Protein AF-A0A934W6H2-F1 (afdb_monomer)

Foldseek 3Di:
DQLLPVQPDDLVLLLVLCVVQVVFFDPPVPDDSSVVSNVVRVVDDSVLSVCLSVQLVVCVVVVHHSSVRSSVSSNVVCVVVVRGDPVVPDCDPPVPPVVVVVVVVVVVVPD

Secondary structure (DSSP, 8-state):
--GGGTTT--HHHHHHHHHHTGGGB---TT--HHHHHHHHHHT--HHHHHHHHHHHHHHHHTTS-HHHHHHHHHHHHHHHTTSB-TTGGG---TTSSTTHHHHHHHHTT--

Organism: NCBI:txid2801341

Mean predicted aligned error: 11.91 Å

Structure (mmCIF, N/CA/C/O backbone):
data_AF-A0A934W6H2-F1
#
_entry.id   AF-A0A934W6H2-F1
#
loop_
_atom_site.group_PDB
_atom_site.id
_atom_site.type_symbol
_atom_site.label_atom_id
_atom_site.label_alt_id
_atom_site.label_comp_id
_atom_site.label_asym_id
_atom_site.label_entity_id
_atom_site.label_seq_id
_atom_site.pdbx_PDB_ins_code
_atom_site.Cartn_x
_atom_site.Cartn_y
_atom_site.Cartn_z
_atom_site.occupancy
_atom_site.B_iso_or_equiv
_atom_site.auth_seq_id
_atom_site.auth_comp_id
_atom_site.auth_asym_id
_atom_site.auth_atom_id
_atom_site.pdbx_PDB_model_num
ATOM 1 N N . MET A 1 1 ? 18.219 -13.380 -5.540 1.00 45.62 1 MET A N 1
ATOM 2 C CA . MET A 1 1 ? 17.903 -12.174 -4.745 1.00 45.62 1 MET A CA 1
ATOM 3 C C . MET A 1 1 ? 16.393 -12.156 -4.572 1.00 45.62 1 MET A C 1
ATOM 5 O O . MET A 1 1 ? 15.738 -12.304 -5.597 1.00 45.62 1 MET A O 1
ATOM 9 N N . PRO A 1 2 ? 15.839 -12.069 -3.351 1.00 54.31 2 PRO A N 1
ATOM 10 C CA . PRO A 1 2 ? 14.391 -11.970 -3.165 1.00 54.31 2 PRO A CA 1
ATOM 11 C C . PRO A 1 2 ? 13.861 -10.693 -3.834 1.00 54.31 2 PRO A C 1
ATOM 13 O O . PRO A 1 2 ? 14.470 -9.629 -3.691 1.00 54.31 2 PRO A O 1
ATOM 16 N N . LEU A 1 3 ? 12.743 -10.799 -4.561 1.00 52.50 3 LEU A N 1
ATOM 17 C CA . LEU A 1 3 ? 12.082 -9.676 -5.252 1.00 52.50 3 LEU A CA 1
ATOM 18 C C . LEU A 1 3 ? 11.737 -8.526 -4.293 1.00 52.50 3 LEU A C 1
ATOM 20 O O . LEU A 1 3 ? 11.765 -7.363 -4.686 1.00 52.50 3 LEU A O 1
ATOM 24 N N . GLN A 1 4 ? 11.547 -8.853 -3.012 1.00 51.03 4 GLN A N 1
ATOM 25 C CA . GLN A 1 4 ? 11.368 -7.926 -1.892 1.00 51.03 4 GLN A CA 1
ATOM 26 C C . GLN A 1 4 ? 12.416 -6.800 -1.852 1.00 51.03 4 GLN A C 1
ATOM 28 O O . GLN A 1 4 ? 12.087 -5.666 -1.520 1.00 51.03 4 GLN A O 1
ATOM 33 N N . MET A 1 5 ? 13.671 -7.084 -2.223 1.00 50.25 5 MET A N 1
ATOM 34 C CA . MET A 1 5 ? 14.740 -6.076 -2.244 1.00 50.25 5 MET A CA 1
ATOM 35 C C . MET A 1 5 ? 14.850 -5.324 -3.575 1.00 50.25 5 MET A C 1
ATOM 37 O O . MET A 1 5 ? 15.502 -4.285 -3.623 1.00 50.25 5 MET A O 1
ATOM 41 N N . ALA A 1 6 ? 14.252 -5.835 -4.656 1.00 53.19 6 ALA A N 1
ATOM 42 C CA . ALA A 1 6 ? 14.422 -5.279 -5.998 1.00 53.19 6 ALA A CA 1
ATOM 43 C C . ALA A 1 6 ? 13.637 -3.974 -6.209 1.00 53.19 6 ALA A C 1
ATOM 45 O O . ALA A 1 6 ? 14.086 -3.126 -6.972 1.00 53.19 6 ALA A O 1
ATOM 46 N N . PHE A 1 7 ? 12.518 -3.791 -5.498 1.00 65.56 7 PHE A N 1
ATOM 47 C CA . PHE A 1 7 ? 11.657 -2.603 -5.617 1.00 65.56 7 PHE A CA 1
ATOM 48 C C . PHE A 1 7 ? 11.733 -1.653 -4.417 1.00 65.56 7 PHE A C 1
ATOM 50 O O . PHE A 1 7 ? 11.043 -0.639 -4.395 1.00 65.56 7 PHE A O 1
ATOM 57 N N . GLY A 1 8 ? 12.560 -1.970 -3.412 1.00 74.94 8 GLY A N 1
ATOM 58 C CA . GLY A 1 8 ? 12.780 -1.098 -2.256 1.00 74.94 8 GLY A CA 1
ATOM 59 C C . GLY A 1 8 ? 11.517 -0.781 -1.448 1.00 74.94 8 GLY A C 1
ATOM 60 O O . GLY A 1 8 ? 11.469 0.270 -0.821 1.00 74.94 8 GLY A O 1
ATOM 61 N N . ILE A 1 9 ? 10.504 -1.656 -1.468 1.00 81.00 9 ILE A N 1
ATOM 62 C CA . ILE A 1 9 ? 9.268 -1.468 -0.699 1.00 81.00 9 ILE A CA 1
ATOM 63 C C . ILE A 1 9 ? 9.599 -1.606 0.785 1.00 81.00 9 ILE A C 1
ATOM 65 O O . ILE A 1 9 ? 10.160 -2.616 1.209 1.00 81.00 9 ILE A O 1
ATOM 69 N N . THR A 1 10 ? 9.230 -0.606 1.580 1.00 88.62 10 THR A N 1
ATOM 70 C CA . THR A 1 10 ? 9.552 -0.554 3.012 1.00 88.62 10 THR A CA 1
ATOM 71 C C . THR A 1 10 ? 8.313 -0.362 3.884 1.00 88.62 10 THR A C 1
ATOM 73 O O . THR A 1 10 ? 7.198 -0.130 3.409 1.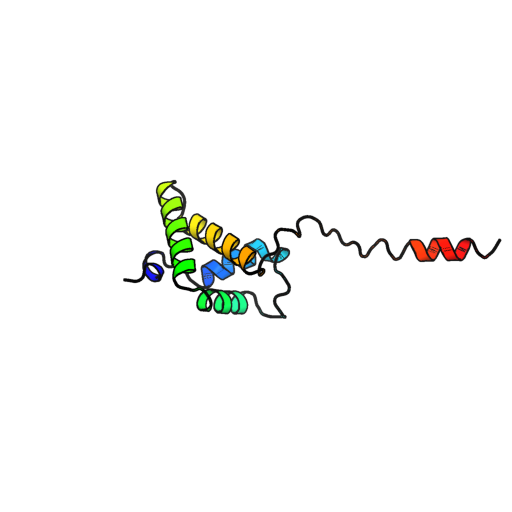00 88.62 10 THR A O 1
ATOM 76 N N . ALA A 1 11 ? 8.512 -0.399 5.205 1.00 88.31 11 ALA A N 1
ATOM 77 C CA . ALA A 1 11 ? 7.490 0.016 6.160 1.00 88.31 11 ALA A CA 1
ATOM 78 C C . ALA A 1 11 ? 7.030 1.473 5.942 1.00 88.31 11 ALA A C 1
ATOM 80 O O . ALA A 1 11 ? 5.887 1.796 6.268 1.00 88.31 11 ALA A O 1
ATOM 81 N N . ASP A 1 12 ? 7.864 2.336 5.346 1.00 89.69 12 ASP A N 1
ATOM 82 C CA . ASP A 1 12 ? 7.476 3.709 5.014 1.00 89.69 12 ASP A CA 1
ATOM 83 C C . ASP A 1 12 ? 6.406 3.760 3.921 1.00 89.69 12 ASP A C 1
ATOM 85 O O . ASP A 1 12 ? 5.476 4.558 4.024 1.00 89.69 12 ASP A O 1
ATOM 89 N N . ASP A 1 13 ? 6.450 2.872 2.926 1.00 90.06 13 ASP A N 1
ATOM 90 C CA . ASP A 1 13 ? 5.400 2.787 1.905 1.00 90.06 13 ASP A CA 1
ATOM 91 C C . ASP A 1 13 ? 4.059 2.385 2.517 1.00 90.06 13 ASP A C 1
ATOM 93 O O . ASP A 1 13 ? 3.014 2.960 2.201 1.00 90.06 13 ASP A O 1
ATOM 97 N N . VAL A 1 14 ? 4.086 1.439 3.460 1.00 90.19 14 VAL A N 1
ATOM 98 C CA . VAL A 1 14 ? 2.894 1.051 4.222 1.00 90.19 14 VAL A CA 1
ATOM 99 C C . VAL A 1 14 ? 2.376 2.241 5.032 1.00 90.19 14 VAL A C 1
ATOM 101 O O . VAL A 1 14 ? 1.176 2.520 4.999 1.00 90.19 14 VAL A O 1
ATOM 104 N N . ARG A 1 15 ? 3.264 2.984 5.708 1.00 93.00 15 ARG A N 1
ATOM 105 C CA . ARG A 1 15 ? 2.907 4.193 6.465 1.00 93.00 15 ARG A CA 1
ATOM 106 C C . ARG A 1 15 ? 2.240 5.233 5.571 1.00 93.00 15 ARG A C 1
ATOM 108 O O . ARG A 1 15 ? 1.156 5.692 5.913 1.00 93.00 15 ARG A O 1
ATOM 115 N N . ILE A 1 16 ? 2.822 5.546 4.415 1.00 92.19 16 ILE A N 1
ATOM 116 C CA . ILE A 1 16 ? 2.270 6.517 3.459 1.00 92.19 16 ILE A CA 1
ATOM 117 C C . ILE A 1 16 ? 0.855 6.108 3.029 1.00 92.19 16 ILE A C 1
ATOM 119 O O . ILE A 1 16 ? -0.055 6.941 2.972 1.00 92.19 16 ILE A O 1
ATOM 123 N N . VAL A 1 17 ? 0.632 4.819 2.752 1.00 91.69 17 VAL A N 1
ATOM 124 C CA . VAL A 1 17 ? -0.698 4.317 2.378 1.00 91.69 17 VAL A CA 1
ATOM 125 C C . VAL A 1 17 ? -1.694 4.461 3.530 1.00 91.69 17 VAL A C 1
ATOM 127 O O . VAL A 1 17 ? -2.836 4.862 3.279 1.00 91.69 17 VAL A O 1
ATOM 130 N N . LEU A 1 18 ? -1.282 4.162 4.765 1.00 91.06 18 LEU A N 1
ATOM 131 C CA . LEU A 1 18 ? -2.117 4.309 5.960 1.00 91.06 18 LEU A CA 1
ATOM 132 C C . LEU A 1 18 ? -2.450 5.779 6.240 1.00 91.06 18 LEU A C 1
ATOM 134 O O . LEU A 1 18 ? -3.618 6.099 6.436 1.00 91.06 18 LEU A O 1
ATOM 138 N N . GLU A 1 19 ? -1.469 6.682 6.190 1.00 91.56 19 GLU A N 1
ATOM 139 C CA . GLU A 1 19 ? -1.665 8.126 6.383 1.00 91.56 19 GLU A CA 1
ATOM 140 C C . GLU A 1 19 ? -2.632 8.704 5.347 1.00 91.56 19 GLU A C 1
ATOM 142 O O . GLU A 1 19 ? -3.569 9.428 5.689 1.00 91.56 19 GLU A O 1
ATOM 147 N N . LYS A 1 20 ? -2.474 8.306 4.080 1.00 91.25 20 LYS A N 1
ATOM 148 C CA . LYS A 1 20 ? -3.357 8.723 2.983 1.00 91.25 20 LYS A CA 1
ATOM 149 C C . LYS A 1 20 ? -4.808 8.257 3.156 1.00 91.25 20 LYS A C 1
ATOM 151 O O . LYS A 1 20 ? -5.700 8.835 2.537 1.00 91.25 20 LYS A O 1
ATOM 156 N N . HIS A 1 21 ? -5.050 7.216 3.954 1.00 89.00 21 HIS A N 1
ATOM 157 C CA . HIS A 1 21 ? -6.378 6.639 4.198 1.00 89.00 21 HIS A CA 1
ATOM 158 C C . HIS A 1 21 ? -6.719 6.583 5.694 1.00 89.00 21 HIS A C 1
ATOM 160 O O . HIS A 1 21 ? -7.464 5.702 6.127 1.00 89.00 21 HIS A O 1
ATOM 166 N N . ASN A 1 22 ? -6.180 7.516 6.485 1.00 85.88 22 ASN A N 1
ATOM 167 C CA . ASN A 1 22 ? -6.350 7.550 7.938 1.00 85.88 22 ASN A CA 1
ATOM 168 C C . ASN A 1 22 ? -7.834 7.628 8.357 1.00 85.88 22 ASN A C 1
ATOM 170 O O . ASN A 1 22 ? -8.242 7.057 9.363 1.00 85.88 22 ASN A O 1
ATOM 174 N N . ASP A 1 23 ? -8.672 8.262 7.533 1.00 83.50 23 ASP A N 1
ATOM 175 C CA . ASP A 1 23 ? -10.129 8.352 7.698 1.00 83.50 23 ASP A CA 1
ATOM 176 C C . ASP A 1 23 ? -10.853 6.990 7.627 1.00 83.50 23 ASP A C 1
ATOM 178 O O . ASP A 1 23 ? -11.980 6.849 8.107 1.00 83.50 23 ASP A O 1
ATOM 182 N N . LYS A 1 24 ? -10.206 5.977 7.041 1.00 86.44 24 LYS A N 1
ATOM 183 C CA . LYS A 1 24 ? -10.762 4.639 6.775 1.00 86.44 24 LYS A CA 1
ATOM 184 C C . LYS A 1 24 ? -10.125 3.542 7.615 1.00 86.44 24 LYS A C 1
ATOM 186 O O . LYS A 1 24 ? -10.448 2.370 7.412 1.00 86.44 24 LYS A O 1
ATOM 191 N N . LEU A 1 25 ? -9.232 3.897 8.536 1.00 86.06 25 LEU A N 1
ATOM 192 C CA . LEU A 1 25 ? -8.639 2.927 9.443 1.00 86.06 25 LEU A CA 1
ATOM 193 C C . LEU A 1 25 ? -9.711 2.351 10.369 1.00 86.06 25 LEU A C 1
ATOM 195 O O . LEU A 1 25 ? -10.499 3.070 10.998 1.00 86.06 25 LEU A O 1
ATOM 199 N N . VAL A 1 26 ? -9.737 1.025 10.435 1.00 82.12 26 VAL A N 1
ATOM 200 C CA . VAL A 1 26 ? -10.489 0.292 11.449 1.00 82.12 26 VAL A CA 1
ATOM 201 C C . VAL A 1 26 ? -9.647 0.314 12.721 1.00 82.12 26 VAL A C 1
ATOM 203 O O . VAL A 1 26 ? -8.455 0.034 12.656 1.00 82.12 26 VAL A O 1
ATOM 206 N N . ASP A 1 27 ? -10.271 0.737 13.827 1.00 67.25 27 ASP A N 1
ATOM 207 C CA . ASP A 1 27 ? -9.679 1.073 15.133 1.00 67.25 27 ASP A CA 1
ATOM 208 C C . ASP A 1 27 ? -8.239 0.547 15.342 1.00 67.25 27 ASP A C 1
ATOM 210 O O . ASP A 1 27 ? -8.048 -0.658 15.534 1.00 67.25 27 ASP A O 1
ATOM 214 N N . PRO A 1 28 ? -7.210 1.419 15.327 1.00 65.94 28 PRO A N 1
ATOM 215 C CA . PRO A 1 28 ? -5.811 1.005 15.430 1.00 65.94 28 PRO A CA 1
ATOM 216 C C . PRO A 1 28 ? -5.419 0.445 16.814 1.00 65.94 28 PRO A C 1
ATOM 218 O O . PRO A 1 28 ? -4.228 0.289 17.089 1.00 65.94 28 PRO A O 1
ATOM 221 N N . ASN A 1 29 ? -6.375 0.140 17.705 1.00 66.50 29 ASN A N 1
ATOM 222 C CA . ASN A 1 29 ? -6.146 -0.296 19.088 1.00 66.50 29 ASN A CA 1
ATOM 223 C C . ASN A 1 29 ? -5.240 0.685 19.860 1.00 66.50 29 ASN A C 1
ATOM 225 O O . ASN A 1 29 ? -4.398 0.277 20.660 1.00 66.50 29 ASN A O 1
ATOM 229 N N . GLY A 1 30 ? -5.349 1.983 19.554 1.00 68.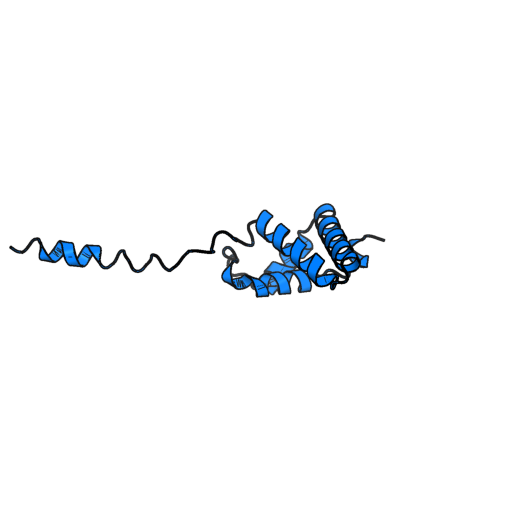62 30 GLY A N 1
ATOM 230 C CA . GLY A 1 30 ? -4.512 3.039 20.133 1.00 68.62 30 GLY A CA 1
ATOM 231 C C . GLY A 1 30 ? -3.045 3.057 19.675 1.00 68.62 30 GLY A C 1
ATOM 232 O O . GLY A 1 30 ? -2.247 3.788 20.259 1.00 68.62 30 GLY A O 1
ATOM 233 N N . ARG A 1 31 ? -2.656 2.280 18.653 1.00 79.25 31 ARG A N 1
ATOM 234 C CA . ARG A 1 31 ? -1.284 2.287 18.112 1.00 79.25 31 ARG A CA 1
ATOM 235 C C . ARG A 1 31 ? -1.049 3.488 17.196 1.00 79.25 31 ARG A C 1
ATOM 237 O O . ARG A 1 31 ? -1.943 3.897 16.457 1.00 79.25 31 ARG A O 1
ATOM 244 N N . SER A 1 32 ? 0.178 4.016 17.201 1.00 86.75 32 SER A N 1
ATOM 245 C CA . SER A 1 32 ? 0.593 5.011 16.207 1.00 86.75 32 SER A CA 1
ATOM 246 C C . SER A 1 32 ? 0.631 4.391 14.807 1.00 86.75 32 SER A C 1
ATOM 248 O O . SER A 1 32 ? 0.893 3.194 14.658 1.00 86.75 32 SER A O 1
ATOM 250 N N . ILE A 1 33 ? 0.405 5.210 13.775 1.00 87.88 33 ILE A N 1
ATOM 251 C CA . ILE A 1 33 ? 0.453 4.766 12.373 1.00 87.88 33 ILE A CA 1
ATOM 252 C C . ILE A 1 33 ? 1.827 4.165 12.039 1.00 87.88 33 ILE A C 1
ATOM 254 O O . ILE A 1 33 ? 1.896 3.146 11.364 1.00 87.88 33 ILE A O 1
ATOM 258 N N . GLU A 1 34 ? 2.910 4.727 12.577 1.00 88.62 34 GLU A N 1
ATOM 259 C CA . GLU A 1 34 ? 4.277 4.211 12.409 1.00 88.62 34 GLU A CA 1
ATOM 260 C C . GLU A 1 34 ? 4.440 2.790 12.965 1.00 88.62 34 GLU A C 1
ATOM 262 O O . GLU A 1 34 ? 4.993 1.902 12.308 1.00 88.62 34 GLU A O 1
ATOM 267 N N . THR A 1 35 ? 3.898 2.549 14.163 1.00 88.38 35 THR A N 1
ATOM 268 C CA . THR A 1 35 ? 3.930 1.221 14.789 1.00 88.38 35 THR A CA 1
ATOM 269 C C . THR A 1 35 ? 3.078 0.243 13.987 1.00 88.38 35 THR A C 1
ATOM 271 O O . THR A 1 35 ? 3.482 -0.894 13.751 1.00 88.38 35 THR A O 1
ATOM 274 N N . LEU A 1 36 ? 1.899 0.683 13.541 1.00 89.38 36 LEU A N 1
ATOM 275 C CA . LEU A 1 36 ? 0.997 -0.126 12.731 1.00 89.38 36 LEU A CA 1
ATOM 276 C C . LEU A 1 36 ? 1.632 -0.502 11.384 1.00 89.38 36 LEU A C 1
ATOM 278 O O . LEU A 1 36 ? 1.574 -1.666 10.996 1.00 89.38 36 LEU A O 1
ATOM 282 N N . ALA A 1 37 ? 2.287 0.446 10.713 1.00 90.81 37 ALA A N 1
ATOM 283 C CA . ALA A 1 37 ? 2.985 0.229 9.451 1.00 90.81 37 ALA A CA 1
ATOM 284 C C . ALA A 1 37 ? 4.098 -0.814 9.589 1.00 90.81 37 ALA A C 1
ATOM 286 O O . ALA A 1 37 ? 4.155 -1.760 8.808 1.00 90.81 37 ALA A O 1
ATOM 287 N N . THR A 1 38 ? 4.920 -0.686 10.632 1.00 90.31 38 THR A N 1
ATOM 288 C CA . THR A 1 38 ? 6.003 -1.630 10.943 1.00 90.31 38 THR A CA 1
ATOM 289 C C . THR A 1 38 ? 5.465 -3.040 11.192 1.00 90.31 38 THR A C 1
ATOM 291 O O . THR A 1 38 ? 5.959 -4.010 10.620 1.00 90.31 38 THR A O 1
ATOM 294 N N . VAL A 1 39 ? 4.412 -3.164 12.007 1.00 90.44 39 VAL A N 1
ATOM 295 C CA . VAL A 1 39 ? 3.782 -4.461 12.305 1.00 90.44 39 VAL A CA 1
ATOM 296 C C . VAL A 1 39 ? 3.190 -5.094 11.050 1.00 90.44 39 VAL A C 1
ATOM 298 O O . VAL A 1 39 ? 3.329 -6.298 10.853 1.00 90.44 39 VAL A O 1
ATOM 301 N N . ILE A 1 40 ? 2.540 -4.300 10.197 1.00 90.44 40 ILE A N 1
ATOM 302 C CA . ILE A 1 40 ? 1.963 -4.801 8.950 1.00 90.44 40 ILE A CA 1
ATOM 303 C C . ILE A 1 40 ? 3.066 -5.259 8.008 1.00 90.44 40 ILE A C 1
ATOM 305 O O . ILE A 1 40 ? 2.975 -6.380 7.526 1.00 90.44 4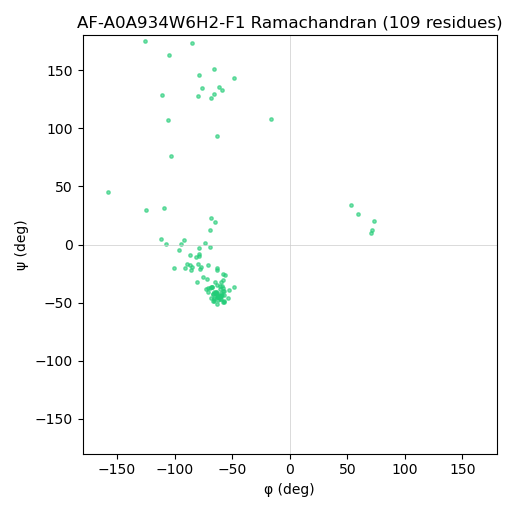0 ILE A O 1
ATOM 309 N N . TYR A 1 41 ? 4.098 -4.438 7.797 1.00 90.50 41 TYR A N 1
ATOM 310 C CA . TYR A 1 41 ? 5.219 -4.740 6.909 1.00 90.50 41 TYR A CA 1
ATOM 311 C C . TYR A 1 41 ? 5.928 -6.042 7.302 1.00 90.50 41 TYR A C 1
ATOM 313 O O . TYR A 1 41 ? 6.094 -6.926 6.471 1.00 90.50 41 TYR A O 1
ATOM 321 N N . HIS A 1 42 ? 6.265 -6.215 8.583 1.00 88.75 42 HIS A N 1
ATOM 322 C CA . HIS A 1 42 ? 6.873 -7.461 9.067 1.00 88.75 42 HIS A CA 1
ATOM 323 C C . HIS A 1 42 ? 5.906 -8.649 9.107 1.00 88.75 42 HIS A C 1
ATOM 325 O O . HIS A 1 42 ? 6.343 -9.791 9.210 1.00 88.75 42 HIS A O 1
ATOM 331 N N . GLY A 1 43 ? 4.602 -8.387 9.058 1.00 88.00 43 GLY A N 1
ATOM 332 C CA . GLY A 1 43 ? 3.567 -9.405 8.964 1.00 88.00 43 GLY A CA 1
ATOM 333 C C . GLY A 1 43 ? 3.166 -9.751 7.529 1.00 88.00 43 GLY A C 1
ATOM 334 O O . GLY A 1 43 ? 2.196 -10.494 7.371 1.00 88.00 43 GLY A O 1
ATOM 335 N N . LEU A 1 44 ? 3.811 -9.185 6.503 1.00 88.00 44 LEU A N 1
ATOM 336 C CA . LEU A 1 44 ? 3.602 -9.579 5.108 1.00 88.00 44 LEU A CA 1
ATOM 337 C C . LEU A 1 44 ? 4.312 -10.905 4.842 1.00 88.00 44 LEU A C 1
ATOM 339 O O . LEU A 1 44 ? 5.455 -11.100 5.258 1.00 88.00 44 LEU A O 1
ATOM 343 N N . ASN A 1 45 ? 3.622 -11.822 4.171 1.00 90.50 45 ASN A N 1
ATOM 344 C CA . ASN A 1 45 ? 4.240 -13.054 3.697 1.00 90.50 45 ASN A CA 1
ATOM 345 C C . ASN A 1 45 ? 4.921 -12.836 2.332 1.00 90.50 45 ASN A C 1
ATOM 347 O O . ASN A 1 45 ? 4.840 -11.758 1.740 1.00 90.50 45 ASN A O 1
ATOM 351 N N . GLU A 1 46 ? 5.633 -13.854 1.850 1.00 87.31 46 GLU A N 1
ATOM 352 C CA . GLU A 1 46 ? 6.373 -13.769 0.587 1.00 87.31 46 GLU A CA 1
ATOM 353 C C . GLU A 1 46 ? 5.440 -13.547 -0.613 1.00 87.31 46 GLU A C 1
ATOM 355 O O . GLU A 1 46 ? 5.679 -12.623 -1.384 1.00 87.31 46 GLU A O 1
ATOM 360 N N . ASP A 1 47 ? 4.328 -14.283 -0.690 1.00 89.44 47 ASP A N 1
ATOM 361 C CA . ASP A 1 47 ? 3.340 -14.162 -1.773 1.00 89.44 47 ASP A CA 1
ATOM 362 C C . ASP A 1 47 ? 2.734 -12.750 -1.864 1.00 89.44 47 ASP A C 1
ATOM 364 O O . ASP A 1 47 ? 2.562 -12.185 -2.941 1.00 89.44 47 ASP A O 1
ATOM 368 N N . GLU A 1 48 ? 2.416 -12.144 -0.720 1.00 90.56 48 GLU A N 1
ATOM 369 C CA . GLU A 1 48 ? 1.890 -10.784 -0.644 1.00 90.56 48 GLU A CA 1
ATOM 370 C C . GLU A 1 48 ? 2.929 -9.749 -1.067 1.00 90.56 48 GLU A C 1
ATOM 372 O O . GLU A 1 48 ? 2.579 -8.745 -1.686 1.00 90.56 48 GLU A O 1
ATOM 377 N N . MET A 1 49 ? 4.199 -9.967 -0.728 1.00 88.75 49 MET A N 1
ATOM 378 C CA . MET A 1 49 ? 5.277 -9.093 -1.179 1.00 88.75 49 MET A CA 1
ATOM 379 C C . MET A 1 49 ? 5.510 -9.223 -2.686 1.00 88.75 49 MET A C 1
ATOM 381 O O . MET A 1 49 ? 5.736 -8.208 -3.348 1.00 88.75 49 MET A O 1
ATOM 385 N N . ASP A 1 50 ? 5.396 -10.432 -3.232 1.00 89.75 50 ASP A N 1
ATOM 386 C CA . ASP A 1 50 ? 5.482 -10.683 -4.669 1.00 89.75 50 ASP A CA 1
ATOM 387 C C . ASP A 1 50 ? 4.318 -10.023 -5.422 1.00 89.75 50 ASP A C 1
ATOM 389 O O . ASP A 1 50 ? 4.544 -9.350 -6.427 1.00 89.75 50 ASP A O 1
ATOM 393 N N . ASP A 1 51 ? 3.092 -10.090 -4.895 1.00 90.62 51 ASP A N 1
ATOM 394 C CA . ASP A 1 51 ? 1.929 -9.372 -5.438 1.00 90.62 51 ASP A CA 1
ATOM 395 C C . ASP A 1 51 ? 2.165 -7.850 -5.506 1.00 90.62 51 ASP A C 1
ATOM 397 O O . ASP A 1 51 ? 1.765 -7.180 -6.467 1.00 90.62 51 ASP A O 1
ATOM 401 N N . VAL A 1 52 ? 2.807 -7.273 -4.482 1.00 91.00 52 VAL A N 1
ATOM 402 C CA . VAL A 1 52 ? 3.129 -5.837 -4.454 1.00 91.00 52 VAL A CA 1
ATOM 403 C C . VAL A 1 52 ? 4.239 -5.508 -5.454 1.00 91.00 52 VAL A C 1
ATOM 405 O O . VAL A 1 52 ? 4.129 -4.502 -6.160 1.00 91.00 52 VAL A O 1
ATOM 408 N N . ALA A 1 53 ? 5.269 -6.351 -5.559 1.00 89.88 53 ALA A N 1
ATOM 409 C CA . ALA A 1 53 ? 6.345 -6.194 -6.535 1.00 89.88 53 ALA A CA 1
ATOM 410 C C . ALA A 1 53 ? 5.818 -6.269 -7.978 1.00 89.88 53 ALA A C 1
ATOM 412 O O . ALA A 1 53 ? 6.127 -5.400 -8.792 1.00 89.88 53 ALA A O 1
ATOM 413 N N . LEU A 1 54 ? 4.950 -7.237 -8.284 1.00 90.44 54 LEU A N 1
ATOM 414 C CA . LEU A 1 54 ? 4.307 -7.364 -9.594 1.00 90.44 54 LEU A CA 1
ATOM 415 C C . LEU A 1 54 ? 3.487 -6.119 -9.944 1.00 90.44 54 LEU A C 1
ATOM 417 O O . LEU A 1 54 ? 3.611 -5.582 -11.040 1.00 90.44 54 LEU A O 1
ATOM 421 N N . ALA A 1 55 ? 2.707 -5.591 -8.997 1.00 92.06 55 ALA A N 1
ATOM 422 C CA . ALA A 1 55 ? 1.934 -4.374 -9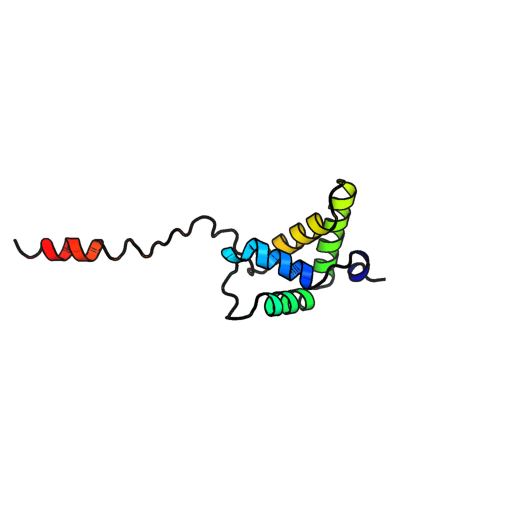.232 1.00 92.06 55 ALA A CA 1
ATOM 423 C C . ALA A 1 55 ? 2.812 -3.132 -9.474 1.00 92.06 55 ALA A C 1
ATOM 425 O O . ALA A 1 55 ? 2.415 -2.226 -10.219 1.00 92.06 55 ALA A O 1
ATOM 426 N N . ALA A 1 56 ? 3.985 -3.070 -8.837 1.00 90.69 56 ALA A N 1
ATOM 427 C CA . ALA A 1 56 ? 4.978 -2.030 -9.082 1.00 90.69 56 ALA A CA 1
ATOM 428 C C . ALA A 1 56 ? 5.535 -2.132 -10.512 1.00 90.69 56 ALA A C 1
ATOM 430 O O . ALA A 1 56 ? 5.539 -1.134 -11.235 1.00 90.69 56 ALA A O 1
ATOM 431 N N . MET A 1 57 ? 5.896 -3.345 -10.950 1.00 91.06 57 MET A N 1
ATOM 432 C CA . MET A 1 57 ? 6.356 -3.622 -12.317 1.00 91.06 57 MET A CA 1
ATOM 433 C C . MET A 1 57 ? 5.302 -3.280 -13.370 1.00 91.06 57 MET A C 1
ATOM 435 O O . MET A 1 57 ? 5.617 -2.614 -14.352 1.00 91.06 57 MET A O 1
ATOM 439 N N . ASP A 1 58 ? 4.047 -3.675 -13.153 1.00 91.81 58 ASP A N 1
ATOM 440 C CA . ASP A 1 58 ? 2.942 -3.353 -14.063 1.00 91.81 58 ASP A CA 1
ATOM 441 C C . ASP A 1 58 ? 2.791 -1.836 -14.233 1.00 91.81 58 ASP A C 1
ATOM 443 O O . ASP A 1 58 ? 2.589 -1.335 -15.338 1.00 91.81 58 ASP A O 1
ATOM 447 N N . SER A 1 59 ? 2.948 -1.080 -13.142 1.00 91.56 59 SER A N 1
ATOM 448 C CA . SER A 1 59 ? 2.867 0.383 -13.201 1.00 91.56 59 SER A CA 1
ATOM 449 C C . SER A 1 59 ? 4.035 0.996 -13.968 1.00 91.56 59 SER A C 1
ATOM 451 O O . SER A 1 59 ? 3.822 1.949 -14.715 1.00 91.56 59 SER A O 1
ATOM 453 N N . PHE A 1 60 ? 5.236 0.428 -13.845 1.00 88.44 60 PHE A N 1
ATOM 454 C CA . PHE A 1 60 ? 6.387 0.835 -14.649 1.00 88.44 60 PHE A CA 1
ATOM 455 C C . PHE A 1 60 ? 6.167 0.578 -16.145 1.00 88.44 60 PHE A C 1
ATOM 457 O O . PHE A 1 60 ? 6.439 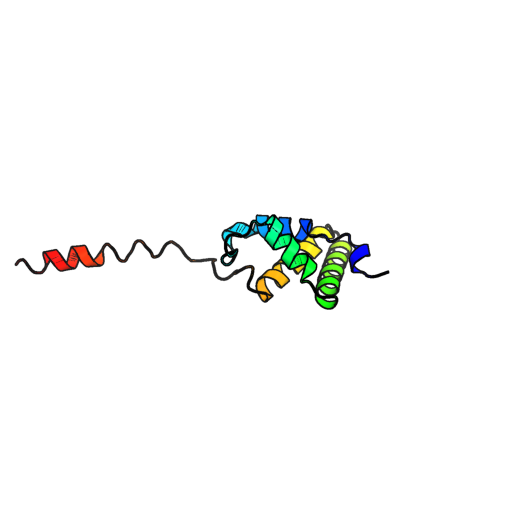1.457 -16.964 1.00 88.44 60 PHE A O 1
ATOM 464 N N . ILE A 1 61 ? 5.616 -0.587 -16.505 1.00 90.00 61 ILE A N 1
ATOM 465 C CA . ILE A 1 61 ? 5.261 -0.929 -17.894 1.00 90.00 61 ILE A CA 1
ATOM 466 C C . ILE A 1 61 ? 4.221 0.057 -18.449 1.00 90.00 61 ILE A C 1
ATOM 468 O O . ILE A 1 61 ? 4.328 0.489 -19.596 1.00 90.00 61 ILE A O 1
ATOM 472 N N . ASP A 1 62 ? 3.272 0.481 -17.614 1.00 91.31 62 ASP A N 1
ATOM 473 C CA . ASP A 1 62 ? 2.264 1.499 -17.935 1.00 91.31 62 ASP A CA 1
ATOM 474 C C . ASP A 1 62 ? 2.821 2.943 -17.984 1.00 91.31 62 ASP A C 1
ATOM 476 O O . ASP A 1 62 ? 2.058 3.893 -18.193 1.00 91.31 62 ASP A O 1
ATOM 480 N N . GLY A 1 63 ? 4.127 3.145 -17.769 1.00 89.88 63 GLY A N 1
ATOM 481 C CA . GLY A 1 63 ? 4.772 4.462 -17.767 1.00 89.88 63 GLY A CA 1
ATOM 482 C C . GLY A 1 63 ? 4.466 5.315 -16.530 1.00 89.88 63 GLY A C 1
ATOM 483 O O . GLY A 1 63 ? 4.602 6.539 -16.573 1.00 89.88 63 GLY A O 1
ATOM 484 N N . LYS A 1 64 ? 4.028 4.691 -15.433 1.00 91.75 64 LYS A N 1
ATOM 485 C CA . LYS A 1 64 ? 3.750 5.333 -14.142 1.00 91.75 64 LYS A CA 1
ATOM 486 C C . LYS A 1 64 ? 4.857 5.029 -13.130 1.00 91.75 64 LYS A C 1
ATOM 488 O O . LYS A 1 64 ? 5.616 4.078 -13.309 1.00 91.75 64 LYS A O 1
ATOM 493 N N . PRO A 1 65 ? 4.947 5.801 -12.034 1.00 89.06 65 PRO A N 1
ATOM 494 C CA . PRO A 1 65 ? 5.853 5.472 -10.943 1.00 89.06 65 PRO A CA 1
ATOM 495 C C . PRO A 1 65 ? 5.539 4.090 -10.353 1.00 89.06 65 PRO A C 1
ATOM 497 O O . PRO A 1 65 ? 4.391 3.799 -10.017 1.00 89.06 65 PRO A O 1
ATOM 500 N N . GLU A 1 66 ? 6.569 3.269 -10.157 1.00 88.88 66 GLU A N 1
ATOM 501 C CA . GLU A 1 66 ? 6.483 1.950 -9.504 1.00 88.88 66 GLU A CA 1
ATOM 502 C C . GLU A 1 66 ? 5.801 2.027 -8.131 1.00 88.88 66 GLU A C 1
ATOM 504 O O . GLU A 1 66 ? 4.967 1.187 -7.782 1.00 88.88 66 GLU A O 1
ATOM 509 N N . SER A 1 67 ? 6.093 3.094 -7.381 1.00 89.31 67 SER A N 1
ATOM 510 C CA . SER A 1 67 ? 5.496 3.369 -6.074 1.00 89.31 67 SER A CA 1
ATOM 511 C C . SER A 1 67 ? 3.976 3.500 -6.136 1.00 89.31 67 SER A C 1
ATOM 513 O O . SER A 1 67 ? 3.287 3.074 -5.213 1.00 89.31 67 SER A O 1
ATOM 515 N N . GLU A 1 68 ? 3.412 4.009 -7.235 1.00 90.00 68 GLU A N 1
ATOM 516 C CA . GLU A 1 68 ? 1.960 4.094 -7.401 1.00 90.00 68 GLU A CA 1
ATOM 517 C C . GLU A 1 68 ? 1.330 2.695 -7.478 1.00 90.00 68 GLU A C 1
ATOM 519 O O . GLU A 1 68 ? 0.295 2.435 -6.850 1.00 90.00 68 GLU A O 1
ATOM 524 N N . GLY A 1 69 ? 1.985 1.783 -8.197 1.00 91.75 69 GLY A N 1
ATOM 525 C CA . GLY A 1 69 ? 1.608 0.377 -8.294 1.00 91.75 69 GLY A CA 1
ATOM 526 C C . GLY A 1 69 ? 1.686 -0.340 -6.960 1.00 91.75 69 GLY A C 1
ATOM 527 O O . GLY A 1 69 ? 0.694 -0.923 -6.505 1.00 91.75 69 GLY A O 1
ATOM 528 N N . ALA A 1 70 ? 2.830 -0.203 -6.289 1.00 91.88 70 ALA A N 1
ATOM 529 C CA . ALA A 1 70 ? 3.059 -0.763 -4.965 1.00 91.88 70 ALA A CA 1
ATOM 530 C C . ALA A 1 70 ? 2.013 -0.260 -3.956 1.00 91.88 70 ALA A C 1
ATOM 532 O O . ALA A 1 70 ? 1.343 -1.050 -3.289 1.00 91.88 70 ALA A O 1
ATOM 533 N N . HIS A 1 71 ? 1.773 1.053 -3.892 1.00 93.12 71 HIS A N 1
ATOM 534 C CA . HIS A 1 71 ? 0.796 1.654 -2.974 1.00 93.12 71 HIS A CA 1
ATOM 535 C C . HIS A 1 71 ? -0.632 1.184 -3.266 1.00 93.12 71 HIS A C 1
ATOM 537 O O . HIS A 1 71 ? -1.443 1.003 -2.351 1.00 93.12 71 HIS A O 1
ATOM 543 N N . ARG A 1 72 ? -0.966 0.955 -4.541 1.00 92.44 72 ARG A N 1
ATOM 544 C CA . ARG A 1 72 ? -2.268 0.412 -4.944 1.00 92.44 72 ARG A CA 1
ATOM 545 C C . ARG A 1 72 ? -2.450 -1.029 -4.474 1.00 92.44 72 ARG A C 1
ATOM 547 O O . ARG A 1 72 ? -3.548 -1.359 -4.011 1.00 92.44 72 ARG A O 1
ATOM 554 N N . ALA A 1 73 ? -1.417 -1.860 -4.594 1.00 93.44 73 ALA A N 1
ATOM 555 C CA . ALA A 1 73 ? -1.422 -3.234 -4.103 1.00 93.44 73 ALA A CA 1
ATOM 556 C C . ALA A 1 73 ? -1.492 -3.281 -2.572 1.00 93.44 73 ALA A C 1
ATOM 558 O O . ALA A 1 73 ? -2.409 -3.905 -2.035 1.00 93.44 73 ALA A O 1
ATOM 559 N N . LEU A 1 74 ? -0.649 -2.509 -1.879 1.00 92.69 74 LEU A N 1
ATOM 560 C CA . LEU A 1 74 ? -0.676 -2.365 -0.420 1.00 92.69 74 LEU A CA 1
ATOM 561 C C . LEU A 1 74 ? -2.062 -1.954 0.079 1.00 92.69 74 LEU A C 1
ATOM 563 O O . LEU A 1 74 ? -2.609 -2.580 0.980 1.00 92.69 74 LEU A O 1
ATOM 567 N N . ARG A 1 75 ? -2.711 -0.971 -0.556 1.00 93.25 75 ARG A N 1
ATOM 568 C CA . ARG A 1 75 ? -4.082 -0.587 -0.188 1.00 93.25 75 ARG A CA 1
ATOM 569 C C . ARG A 1 75 ? -5.067 -1.751 -0.309 1.00 93.25 75 ARG A C 1
ATOM 571 O O . ARG A 1 75 ? -5.917 -1.917 0.561 1.00 93.25 75 ARG A O 1
ATOM 578 N N . ARG A 1 76 ? -5.003 -2.540 -1.387 1.00 92.31 76 ARG A N 1
ATOM 579 C CA . ARG A 1 76 ? -5.890 -3.707 -1.568 1.00 92.31 76 ARG A CA 1
ATOM 580 C C . ARG A 1 76 ? -5.642 -4.758 -0.491 1.00 92.31 76 ARG A C 1
ATOM 582 O O . ARG A 1 76 ? -6.603 -5.308 0.039 1.00 92.31 76 ARG A O 1
ATOM 589 N N . LEU A 1 77 ? -4.379 -4.994 -0.155 1.00 92.31 77 LEU A N 1
ATOM 590 C CA . LEU A 1 77 ? -3.977 -5.914 0.899 1.00 92.31 77 LEU A CA 1
ATOM 591 C C . LEU A 1 77 ? -4.511 -5.463 2.263 1.00 92.31 77 LEU A C 1
ATOM 593 O O . LEU A 1 77 ? -5.153 -6.244 2.962 1.00 92.31 77 LEU A O 1
ATOM 597 N N . LEU A 1 78 ? -4.346 -4.185 2.605 1.00 91.44 78 LEU A N 1
ATOM 598 C CA . LEU A 1 78 ? -4.865 -3.604 3.845 1.00 91.44 78 LEU A CA 1
ATOM 599 C C . LEU A 1 78 ? -6.391 -3.726 3.960 1.00 91.44 78 LEU A C 1
ATOM 601 O O .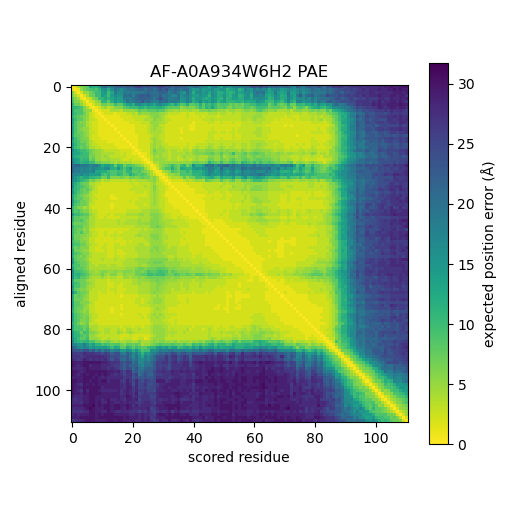 LEU A 1 78 ? -6.905 -3.961 5.051 1.00 91.44 78 LEU A O 1
ATOM 605 N N . VAL A 1 79 ? -7.116 -3.612 2.843 1.00 90.94 79 VAL A N 1
ATOM 606 C CA . VAL A 1 79 ? -8.567 -3.851 2.808 1.00 90.94 79 VAL A CA 1
ATOM 607 C C . VAL A 1 79 ? -8.895 -5.326 3.041 1.00 90.94 79 VAL A C 1
ATOM 609 O O . VAL A 1 79 ? -9.760 -5.634 3.854 1.00 90.94 79 VAL A O 1
ATOM 612 N N . ARG A 1 80 ? -8.187 -6.255 2.382 1.00 89.25 80 ARG A N 1
ATOM 613 C CA . ARG A 1 80 ? -8.384 -7.706 2.578 1.00 89.25 80 ARG A CA 1
ATOM 614 C C . ARG A 1 80 ? -8.110 -8.142 4.017 1.00 89.25 80 ARG A C 1
ATOM 616 O O . ARG A 1 80 ? -8.813 -9.004 4.530 1.00 89.25 80 ARG A O 1
ATOM 623 N N . ARG A 1 81 ? -7.124 -7.523 4.670 1.00 87.56 81 ARG A N 1
ATOM 624 C CA . ARG A 1 81 ? -6.779 -7.761 6.079 1.00 87.56 81 ARG A CA 1
ATOM 625 C C . ARG A 1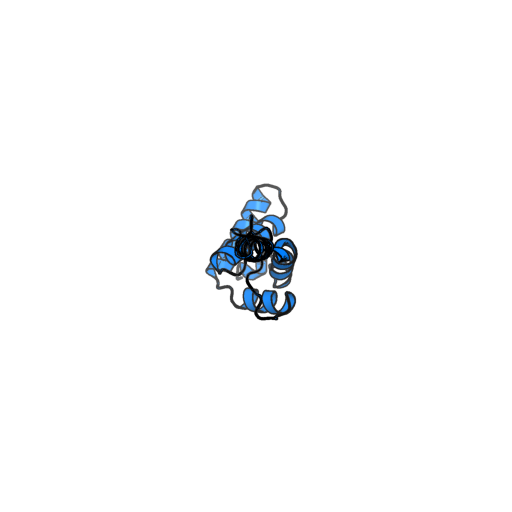 81 ? -7.710 -7.055 7.073 1.00 87.56 81 ARG A C 1
ATOM 627 O O . ARG A 1 81 ? -7.532 -7.213 8.275 1.00 87.56 81 ARG A O 1
ATOM 634 N N . GLY A 1 82 ? -8.674 -6.263 6.598 1.00 87.12 82 GLY A N 1
ATOM 635 C CA . GLY A 1 82 ? -9.598 -5.513 7.452 1.00 87.12 82 GLY A CA 1
ATOM 636 C C . GLY A 1 82 ? -8.964 -4.328 8.188 1.00 87.12 82 GLY A C 1
ATOM 637 O O . GLY A 1 82 ? -9.588 -3.776 9.087 1.00 87.12 82 GLY A O 1
ATOM 638 N N . VAL A 1 83 ? -7.745 -3.919 7.815 1.00 87.94 83 VAL A N 1
ATOM 639 C CA . VAL A 1 83 ? -7.081 -2.723 8.368 1.00 87.94 83 VAL A CA 1
ATOM 640 C C . VAL A 1 83 ? -7.736 -1.452 7.825 1.00 87.94 83 VAL A C 1
ATOM 642 O O . VAL A 1 83 ? -7.908 -0.472 8.549 1.00 87.94 83 VAL A O 1
ATOM 645 N N . LEU A 1 84 ? -8.119 -1.475 6.546 1.00 88.31 84 LEU A N 1
ATOM 646 C CA . LEU A 1 84 ? -8.869 -0.405 5.897 1.00 88.31 84 LEU A CA 1
ATOM 647 C C . LEU A 1 84 ? -10.289 -0.868 5.584 1.00 88.31 84 LEU A C 1
ATOM 649 O O . LEU A 1 84 ? -10.478 -1.872 4.900 1.00 88.31 84 LEU A O 1
ATOM 653 N N . ASP A 1 85 ? -11.281 -0.081 5.993 1.00 84.94 85 ASP A N 1
ATOM 654 C CA . ASP A 1 85 ? -12.675 -0.300 5.616 1.00 84.94 85 ASP A CA 1
ATOM 655 C C . ASP A 1 85 ? -13.119 0.725 4.565 1.00 84.94 85 ASP A C 1
ATOM 657 O O . ASP A 1 85 ? -13.347 1.905 4.840 1.00 84.94 85 ASP A O 1
ATOM 661 N N . MET A 1 86 ? -13.268 0.258 3.325 1.00 72.19 86 MET A N 1
ATOM 662 C CA . MET A 1 86 ? -13.746 1.076 2.204 1.00 72.19 86 MET A CA 1
ATOM 663 C C . MET A 1 86 ? -15.274 1.264 2.202 1.00 72.19 86 MET A C 1
ATOM 665 O O . MET A 1 86 ? -15.786 2.068 1.419 1.00 72.19 86 MET A O 1
ATOM 669 N N . SER A 1 87 ? -15.995 0.561 3.081 1.00 66.88 87 SER A N 1
ATOM 670 C CA . SER A 1 87 ? -17.452 0.654 3.256 1.00 66.88 87 SER A CA 1
ATOM 671 C C . SER A 1 87 ? -17.855 1.874 4.087 1.00 66.88 87 SER A C 1
ATOM 673 O O . SER A 1 87 ? -18.988 2.342 3.974 1.00 66.88 87 SER A O 1
ATOM 675 N N . ARG A 1 88 ? -16.916 2.491 4.825 1.00 55.19 88 ARG A N 1
ATOM 676 C CA . ARG A 1 88 ? -17.088 3.781 5.533 1.00 55.19 88 ARG A CA 1
ATOM 677 C C . ARG A 1 88 ? -17.311 4.993 4.622 1.00 55.19 88 ARG A C 1
ATOM 679 O O . ARG A 1 88 ? -17.172 6.134 5.047 1.00 55.19 88 ARG A O 1
ATOM 686 N N . ARG A 1 89 ? -17.727 4.793 3.373 1.00 49.19 89 ARG A N 1
ATOM 687 C CA . ARG A 1 89 ? -18.116 5.882 2.472 1.00 49.19 89 ARG A CA 1
ATOM 688 C C . ARG A 1 89 ? -19.420 6.591 2.875 1.00 49.19 89 ARG A C 1
ATOM 690 O O . ARG A 1 89 ? -19.789 7.543 2.199 1.00 49.19 89 ARG A O 1
ATOM 697 N N . ALA A 1 90 ? -20.109 6.171 3.943 1.00 43.78 90 ALA A N 1
ATOM 698 C CA . ALA A 1 90 ? -21.386 6.771 4.343 1.00 43.78 90 ALA A CA 1
ATOM 699 C C . ALA A 1 90 ? -21.777 6.575 5.825 1.00 43.78 90 ALA A C 1
ATOM 701 O O . ALA A 1 90 ? -22.931 6.273 6.111 1.00 43.78 90 ALA A O 1
ATOM 702 N N . GLN A 1 91 ? -20.875 6.773 6.789 1.00 41.75 91 GLN A N 1
ATOM 703 C CA . GLN A 1 91 ? -21.327 7.047 8.163 1.00 41.75 91 GLN A CA 1
ATOM 704 C C . GLN A 1 91 ? -21.169 8.538 8.462 1.00 41.75 91 GLN A C 1
ATOM 706 O O . GLN A 1 91 ? -20.264 8.976 9.164 1.00 41.75 91 GLN A O 1
ATOM 711 N N . LEU 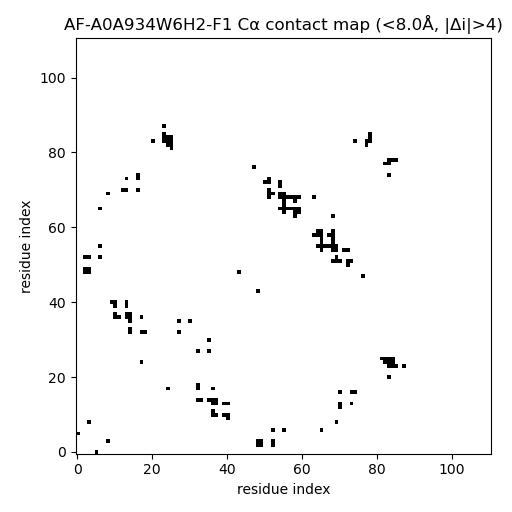A 1 92 ? -22.103 9.322 7.907 1.00 45.25 92 LEU A N 1
ATOM 712 C CA . LEU A 1 92 ? -22.557 10.546 8.567 1.00 45.25 92 LEU A CA 1
ATOM 713 C C . LEU A 1 92 ? -22.869 10.202 10.035 1.00 45.25 92 LEU A C 1
ATOM 715 O O . LEU A 1 92 ? -23.377 9.107 10.292 1.00 45.25 92 LEU A O 1
ATOM 719 N N . PRO A 1 93 ? -22.596 11.092 11.000 1.00 43.47 93 PRO A N 1
ATOM 720 C CA . PRO A 1 93 ? -22.858 10.816 12.404 1.00 43.47 93 PRO A CA 1
ATOM 721 C C . PRO A 1 93 ? -24.367 10.628 12.645 1.00 43.47 93 PRO A C 1
ATOM 723 O O . PRO A 1 93 ? -25.096 11.568 12.951 1.00 43.47 93 PRO A O 1
ATOM 726 N N . GLU A 1 94 ? -24.836 9.381 12.604 1.00 48.69 94 GLU A N 1
ATOM 727 C CA . GLU A 1 94 ? -26.156 8.917 13.066 1.00 48.69 94 GLU A CA 1
ATOM 728 C C . GLU A 1 94 ? -26.290 8.996 14.605 1.00 48.69 94 GLU A C 1
ATOM 730 O O . GLU A 1 94 ? -27.127 8.342 15.215 1.00 48.69 94 GLU A O 1
ATOM 735 N N . ARG A 1 95 ? -25.497 9.841 15.277 1.00 43.56 95 ARG A N 1
ATOM 736 C CA . ARG A 1 95 ? -25.689 10.177 16.696 1.00 43.56 95 ARG A CA 1
ATOM 737 C C . ARG A 1 95 ? -26.664 11.335 16.926 1.00 43.56 95 ARG A C 1
ATOM 739 O O . ARG A 1 95 ? -27.070 11.551 18.060 1.00 43.56 95 ARG A O 1
ATOM 746 N N . ALA A 1 96 ? -27.101 12.039 15.880 1.00 48.06 96 ALA A N 1
ATOM 747 C CA . ALA A 1 96 ? -27.966 13.217 16.020 1.00 48.06 96 ALA A CA 1
ATOM 748 C C . ALA A 1 96 ? -29.483 12.950 15.899 1.00 48.06 96 ALA A C 1
ATOM 750 O O . ALA A 1 96 ? -30.265 13.892 16.001 1.00 48.06 96 ALA A O 1
ATOM 751 N N . LYS A 1 97 ? -29.938 11.703 15.694 1.00 45.31 97 LYS A N 1
ATOM 752 C CA . LYS A 1 97 ? -31.385 11.404 15.581 1.00 45.31 97 LYS A CA 1
ATOM 753 C C . LYS A 1 97 ? -32.033 10.834 16.841 1.00 45.31 97 LYS A C 1
ATOM 755 O O . LYS A 1 97 ? -33.238 10.988 17.005 1.00 45.31 97 LYS A O 1
ATOM 760 N N . HIS A 1 98 ? -31.264 10.275 17.775 1.00 42.22 98 HIS A N 1
ATOM 761 C CA . HIS A 1 98 ? -31.836 9.692 18.997 1.00 42.22 98 HIS A CA 1
ATOM 762 C C . HIS A 1 98 ? -32.222 10.720 20.079 1.00 42.22 98 HIS A C 1
ATOM 764 O O . HIS A 1 98 ? -32.905 10.366 21.032 1.00 42.22 98 HIS A O 1
ATOM 770 N N . GLN A 1 99 ? -31.843 11.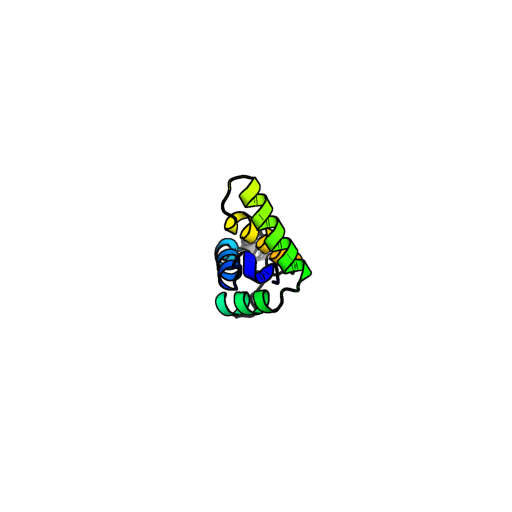997 19.937 1.00 48.47 99 GLN A N 1
ATOM 771 C CA . GLN A 1 99 ? -32.207 13.041 20.909 1.00 48.47 99 GLN A CA 1
ATOM 772 C C . GLN A 1 99 ? -33.524 13.764 20.590 1.00 48.47 99 GLN A C 1
ATOM 774 O O . GLN A 1 99 ? -34.132 14.335 21.491 1.00 48.47 99 GLN A O 1
ATOM 779 N N . LYS A 1 100 ? -34.010 13.720 19.340 1.00 48.16 100 LYS A N 1
ATOM 780 C CA . LYS A 1 100 ? -35.241 14.436 18.961 1.00 48.16 100 LYS A CA 1
ATOM 781 C C . LYS A 1 100 ? -36.520 13.637 19.233 1.00 48.16 100 LYS A C 1
ATOM 783 O O . LYS A 1 100 ? -37.572 14.228 19.423 1.00 48.16 100 LYS A O 1
ATOM 788 N N . GLN A 1 101 ? -36.431 12.310 19.332 1.00 48.16 101 GLN A N 1
ATOM 789 C CA . GLN A 1 101 ? -37.604 11.459 19.574 1.00 48.16 101 GLN A CA 1
ATOM 790 C C . GLN A 1 101 ? -38.075 11.448 21.037 1.00 48.16 101 GLN A C 1
ATOM 792 O O . GLN A 1 101 ? -39.240 11.165 21.299 1.00 48.16 101 GLN A O 1
ATOM 797 N N . ILE A 1 102 ? -37.206 11.800 21.990 1.00 53.06 102 ILE A N 1
ATOM 798 C CA . ILE A 1 102 ? -37.564 11.828 23.417 1.00 53.06 102 ILE A CA 1
ATOM 799 C C . ILE A 1 102 ? -38.315 13.127 23.766 1.00 53.06 102 ILE A C 1
ATOM 801 O O . ILE A 1 102 ? -39.224 13.113 24.592 1.00 53.06 102 ILE A O 1
ATOM 805 N N . ALA A 1 103 ? -37.995 14.240 23.096 1.00 50.66 103 ALA A N 1
ATOM 806 C CA . ALA A 1 103 ? -38.625 15.534 23.362 1.00 50.66 103 ALA A CA 1
ATOM 807 C C . ALA A 1 103 ? -40.090 15.602 22.887 1.00 50.66 103 ALA A C 1
ATOM 809 O O . ALA A 1 103 ? -40.932 16.156 23.591 1.00 50.66 103 ALA A O 1
ATOM 810 N N . ASP A 1 104 ? -40.418 14.990 21.744 1.00 52.56 104 ASP A N 1
ATOM 811 C CA . ASP A 1 104 ? -41.795 14.973 21.223 1.00 52.56 104 ASP A CA 1
ATOM 812 C C . ASP A 1 104 ? -42.729 14.068 22.049 1.00 52.56 104 ASP A C 1
ATOM 814 O O . ASP A 1 104 ? -43.913 14.365 22.209 1.00 52.56 104 ASP A O 1
ATOM 818 N N . SER A 1 105 ? -42.202 13.002 22.663 1.00 51.59 105 SER A N 1
ATOM 819 C CA . SER A 1 105 ? -43.026 12.084 23.460 1.00 51.59 105 SER A CA 1
ATOM 820 C C . SER A 1 105 ? -43.393 12.627 24.849 1.00 51.59 105 SER A C 1
ATOM 822 O O . SER A 1 105 ? -44.359 12.144 25.437 1.00 51.59 105 SER A O 1
ATOM 824 N N . MET A 1 106 ? -42.678 13.630 25.380 1.00 53.81 106 MET A N 1
ATOM 825 C CA . MET A 1 106 ? -42.999 14.234 26.686 1.00 53.81 106 MET A CA 1
ATOM 826 C C . MET A 1 106 ? -44.041 15.364 26.604 1.00 53.81 106 MET A C 1
ATOM 828 O O . MET A 1 106 ? -44.663 15.672 27.616 1.00 53.81 106 MET A O 1
ATOM 832 N N . MET A 1 107 ? -44.292 15.953 25.426 1.00 54.12 107 MET A N 1
ATOM 833 C CA . MET A 1 107 ? -45.356 16.961 25.257 1.00 54.12 107 MET A CA 1
ATOM 834 C C . MET A 1 107 ? -46.744 16.362 24.985 1.00 54.12 107 MET A C 1
ATOM 836 O O . MET A 1 107 ? -47.747 17.038 25.205 1.00 54.12 107 MET A O 1
ATOM 840 N N . ALA A 1 108 ? -46.826 15.103 24.548 1.00 52.56 108 ALA A N 1
ATOM 841 C CA . ALA A 1 108 ? -48.097 14.442 24.241 1.00 52.56 108 ALA A CA 1
ATOM 842 C C . ALA A 1 108 ? -48.836 13.883 25.475 1.00 52.56 108 ALA A C 1
ATOM 844 O O . ALA A 1 108 ? -49.993 13.497 25.359 1.00 52.56 108 ALA A O 1
ATOM 845 N N . VAL A 1 109 ? -48.194 13.845 26.649 1.00 54.59 109 VAL A N 1
ATOM 846 C CA . VAL A 1 109 ? -48.765 13.262 27.883 1.00 54.59 109 VAL A CA 1
ATOM 847 C C . VAL A 1 109 ? -49.407 14.324 28.799 1.00 54.59 109 VAL A C 1
ATOM 849 O O . VAL A 1 109 ? -50.046 13.984 29.787 1.00 54.59 109 VAL A O 1
ATOM 852 N N . CYS A 1 110 ? -49.305 15.614 28.457 1.00 51.47 110 CYS A N 1
ATOM 853 C CA . CYS A 1 110 ? -49.852 16.724 29.255 1.00 51.47 110 CYS A CA 1
ATOM 854 C C . CYS A 1 110 ? -51.076 17.419 28.621 1.00 51.47 110 CYS A C 1
ATOM 856 O O . CYS A 1 110 ? -51.255 18.623 28.814 1.00 51.47 110 CYS A O 1
ATOM 858 N N . ARG A 1 111 ? -51.917 16.704 27.864 1.00 48.25 111 ARG A N 1
ATOM 859 C CA . ARG A 1 111 ? -53.220 17.221 27.409 1.00 48.25 111 ARG A CA 1
ATOM 860 C C . ARG A 1 111 ? -54.359 16.295 27.786 1.00 48.25 111 ARG A C 1
ATOM 862 O O . ARG A 1 111 ? -54.186 15.073 27.610 1.00 48.25 111 ARG A O 1
#

Sequence (111 aa):
MPLQMAFGITADDVRIVLEKHNDKLVDPNGRSIETLATVIYHGLNEDEMDDVALAAMDSFIDGKPESEGAHRALRRLLVRRGVLDMSRRAQLPERAKHQKQIADSMMAVCR

Nearest PDB structures (foldseek):
  5nl1-assembly2_E  TM=2.966E-01  e=6.663E+00  Mus musculus
  7ard-assembly1_V  TM=2.017E-01  e=6.663E+00  Polytomella sp. Pringsheim 198.80

Solvent-accessible surface area (backbone atoms only — not comparable to full-atom values): 6502 Å² total; per-residue (Å²): 130,66,67,63,67,75,73,68,73,48,39,64,55,46,28,53,49,46,64,79,40,56,94,31,52,46,81,64,82,87,52,53,63,67,59,49,16,44,54,49,51,74,65,54,52,69,69,59,45,48,53,22,48,51,33,13,51,52,23,43,74,72,75,42,60,36,66,59,21,27,44,53,37,49,52,54,50,35,38,75,73,56,46,33,44,82,79,68,80,74,74,69,79,78,75,73,62,74,68,61,62,59,59,62,62,63,64,69,75,78,117

pLDDT: mean 77.14, std 18.01, range [41.75, 93.44]

Radius of gyration: 21.35 Å; Cα contacts (8 Å, |Δi|>4): 91; chains: 1; bounding box: 71×31×47 Å